Protein AF-A0A450SKB5-F1 (afdb_monomer_lite)

pLDDT: mean 79.02, std 10.87, range [47.91, 91.25]

InterPro domains:
  IPR008203 AF2212-like [PF01954] (4-38)
  IPR024069 AF2212-like domain superfamily [G3DSA:4.10.1150.10] (2-87)

Organism: NCBI:txid2126340

Foldseek 3Di:
DDDFDWDQDPNDTGTPDDDDDDPPDDDDDDDDPDPPPPVPPVVRVVCVVVVVDDDPDPPDDDPDDPVRVVVVVVVVVVVVVDDPVVVVVVVVPDD

Radius of gyration: 22.69 Å; chains: 1; bounding box: 41×34×60 Å

Structure (mmCIF, N/CA/C/O backbone):
data_AF-A0A450SKB5-F1
#
_entry.id   AF-A0A450SKB5-F1
#
loop_
_atom_site.group_PDB
_atom_site.id
_atom_site.type_symbol
_atom_site.label_atom_id
_atom_site.label_alt_id
_atom_site.label_comp_id
_atom_site.label_asym_id
_atom_site.label_entity_id
_atom_site.label_seq_id
_atom_site.pdbx_PDB_ins_code
_atom_site.Cartn_x
_atom_site.Cartn_y
_atom_site.Cartn_z
_atom_site.occupancy
_atom_site.B_iso_or_equiv
_atom_site.auth_seq_id
_atom_site.auth_comp_id
_atom_site.auth_asym_id
_atom_site.auth_atom_id
_atom_site.pdbx_PDB_model_num
ATOM 1 N N . MET A 1 1 ? -11.208 -12.607 10.724 1.00 52.59 1 MET A N 1
ATOM 2 C CA . MET A 1 1 ? -10.805 -11.588 11.718 1.00 52.59 1 MET A CA 1
ATOM 3 C C . MET A 1 1 ? -11.395 -10.266 11.260 1.00 52.59 1 MET A C 1
ATOM 5 O O . MET A 1 1 ? -11.160 -9.934 10.106 1.00 52.59 1 MET A O 1
ATOM 9 N N . PRO A 1 2 ? -12.206 -9.575 12.071 1.00 66.81 2 PRO A N 1
ATOM 10 C CA . PRO A 1 2 ? -12.792 -8.298 11.672 1.00 66.81 2 PRO A CA 1
ATOM 11 C C . PRO A 1 2 ? -11.699 -7.223 11.558 1.00 66.81 2 PRO A C 1
ATOM 13 O O . PRO A 1 2 ? -10.851 -7.108 12.443 1.00 66.81 2 PRO A O 1
ATOM 16 N N . SER A 1 3 ? -11.705 -6.465 10.464 1.00 74.88 3 SER A N 1
ATOM 17 C CA . SER A 1 3 ? -10.856 -5.289 10.237 1.00 74.88 3 SER A CA 1
ATOM 18 C C . SER A 1 3 ? -11.751 -4.063 10.116 1.00 74.88 3 SER A C 1
ATOM 20 O O . SER A 1 3 ? -12.744 -4.118 9.397 1.00 74.88 3 SER A O 1
ATOM 22 N N . ILE A 1 4 ? -11.394 -2.973 10.791 1.00 83.75 4 ILE A N 1
ATOM 23 C CA . ILE A 1 4 ? -12.102 -1.692 10.687 1.00 83.75 4 ILE A CA 1
ATOM 24 C C . ILE A 1 4 ? -11.274 -0.707 9.867 1.00 83.75 4 ILE A C 1
ATOM 26 O O . ILE A 1 4 ? -10.042 -0.737 9.916 1.00 83.75 4 ILE A O 1
ATOM 30 N N . ALA A 1 5 ? -11.948 0.188 9.153 1.00 86.00 5 ALA A N 1
ATOM 31 C CA . ALA A 1 5 ? -11.297 1.320 8.515 1.00 86.00 5 ALA A CA 1
ATOM 32 C C . ALA A 1 5 ? -11.045 2.433 9.546 1.00 86.00 5 ALA A C 1
ATOM 34 O O . ALA A 1 5 ? -11.892 2.717 10.396 1.00 86.00 5 ALA A O 1
ATOM 35 N N . ALA A 1 6 ? -9.874 3.062 9.477 1.00 88.12 6 ALA A N 1
ATOM 36 C CA . ALA A 1 6 ? -9.493 4.160 10.356 1.00 88.12 6 ALA A CA 1
ATOM 37 C C . ALA A 1 6 ? -8.604 5.163 9.615 1.00 88.12 6 ALA A C 1
ATOM 39 O O . ALA A 1 6 ? -7.799 4.780 8.768 1.00 88.12 6 ALA A O 1
ATOM 40 N N . IL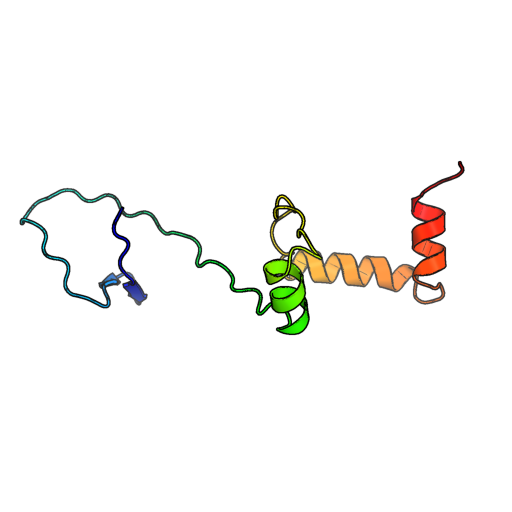E A 1 7 ? -8.730 6.440 9.969 1.00 89.38 7 ILE A N 1
ATOM 41 C CA . ILE A 1 7 ? -7.897 7.534 9.466 1.00 89.38 7 ILE A CA 1
ATOM 42 C C . ILE A 1 7 ? -6.862 7.877 10.535 1.00 89.38 7 ILE A C 1
ATOM 44 O O . ILE A 1 7 ? -7.204 8.044 11.704 1.00 89.38 7 ILE A O 1
ATOM 48 N N . TYR A 1 8 ? -5.596 7.997 10.143 1.00 89.19 8 TYR A N 1
ATOM 49 C CA . TYR A 1 8 ? -4.545 8.513 11.015 1.00 89.19 8 TYR A CA 1
ATOM 50 C C . TYR A 1 8 ? -4.260 9.972 10.668 1.00 89.19 8 TYR A C 1
ATOM 52 O O . TYR A 1 8 ? -3.788 10.268 9.572 1.00 89.19 8 TYR A O 1
ATOM 60 N N . GLU A 1 9 ? -4.537 10.877 11.601 1.00 88.56 9 GLU A N 1
ATOM 61 C CA . GLU A 1 9 ? -4.376 12.313 11.388 1.00 88.56 9 GLU A CA 1
ATOM 62 C C . GLU A 1 9 ? -3.849 12.983 12.658 1.00 88.56 9 GLU A C 1
ATOM 64 O O . GLU A 1 9 ? -4.318 12.692 13.759 1.00 88.56 9 GLU A O 1
ATOM 69 N N . HIS A 1 10 ? -2.864 13.875 12.518 1.00 91.25 10 HIS A N 1
ATOM 70 C CA . HIS A 1 10 ? -2.284 14.635 13.635 1.00 91.25 10 HIS A CA 1
ATOM 71 C C . HIS A 1 10 ? -1.827 13.776 14.835 1.00 91.25 10 HIS A C 1
ATOM 73 O O . HIS A 1 10 ? -1.917 14.202 15.982 1.00 91.25 10 HIS A O 1
ATOM 79 N N . GLY A 1 11 ? -1.349 12.551 14.595 1.00 88.38 11 GLY A N 1
ATOM 80 C CA . GLY A 1 11 ? -0.916 11.651 15.671 1.00 88.38 11 GLY A CA 1
ATOM 81 C C . GLY A 1 11 ? -2.031 10.815 16.307 1.00 88.38 11 GLY A C 1
ATOM 82 O O . GLY A 1 11 ? -1.765 10.068 17.246 1.00 88.38 11 GLY A O 1
ATOM 83 N N . VAL A 1 12 ? -3.269 10.915 15.812 1.00 89.88 12 VAL A N 1
ATOM 84 C CA . VAL A 1 12 ? -4.442 10.235 16.375 1.00 89.88 12 VAL A CA 1
ATOM 85 C C . VAL A 1 12 ? -5.041 9.274 15.349 1.00 89.88 12 VAL A C 1
ATOM 87 O O . VAL A 1 12 ? -5.350 9.665 14.224 1.00 89.88 12 VAL A O 1
ATOM 90 N N . LEU A 1 13 ? -5.243 8.012 15.746 1.00 88.56 13 LEU A N 1
ATOM 91 C CA . LEU A 1 13 ? -5.955 7.013 14.946 1.00 88.56 13 LEU A CA 1
ATOM 92 C C . LEU A 1 13 ? -7.463 7.102 15.227 1.00 88.56 13 LEU A C 1
ATOM 94 O O . LEU A 1 13 ? -7.900 6.861 16.350 1.00 88.56 13 LEU A O 1
ATOM 98 N N . ARG A 1 14 ? -8.251 7.437 14.205 1.00 89.00 14 ARG A N 1
ATOM 99 C CA . ARG A 1 14 ? -9.703 7.636 14.273 1.00 89.00 14 ARG A CA 1
ATOM 100 C C . ARG A 1 14 ? -10.423 6.546 13.474 1.00 89.00 14 ARG A C 1
ATOM 102 O O . ARG A 1 14 ? -10.392 6.595 12.244 1.00 89.00 14 ARG A O 1
ATOM 109 N N . PRO A 1 15 ? -11.058 5.562 14.129 1.00 89.06 15 PRO A N 1
ATOM 110 C CA . PRO A 1 15 ? -11.952 4.621 13.461 1.00 89.06 15 PRO A CA 1
ATOM 111 C C . PRO A 1 15 ? -13.079 5.351 12.722 1.00 89.06 15 PRO A C 1
ATOM 113 O O . PRO A 1 15 ? -13.625 6.317 13.251 1.00 89.06 15 PR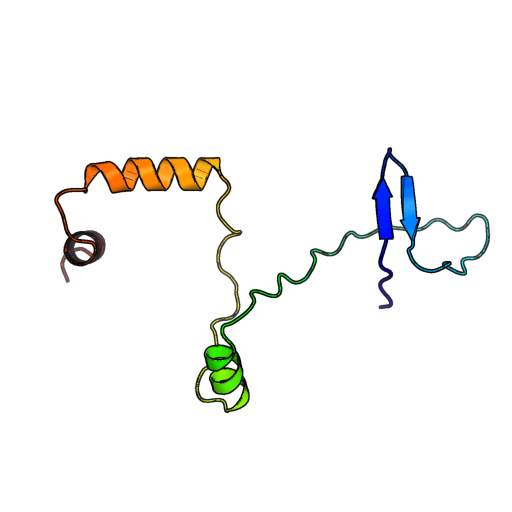O A O 1
ATOM 116 N N . LEU A 1 16 ? -13.439 4.884 11.524 1.00 89.38 16 LEU A N 1
ATOM 117 C CA . LEU A 1 16 ? -14.619 5.389 10.809 1.00 89.38 16 LEU A CA 1
ATOM 118 C C . LEU A 1 16 ? -15.923 4.947 11.484 1.00 89.38 16 LEU A C 1
ATOM 120 O O . LEU A 1 16 ? -16.926 5.652 11.423 1.00 89.38 16 LEU A O 1
ATOM 124 N N . GLU A 1 17 ? -15.889 3.796 12.153 1.00 86.31 17 GLU A N 1
ATOM 125 C CA . GLU A 1 17 ? -17.011 3.216 12.883 1.00 86.31 17 GLU A CA 1
ATOM 126 C C . GLU A 1 17 ? -16.652 3.068 14.370 1.00 86.31 17 GLU A C 1
ATOM 128 O O . GLU A 1 17 ? -15.513 2.700 14.689 1.00 86.31 17 GLU A O 1
ATOM 133 N N . PRO A 1 18 ? -17.590 3.330 15.302 1.00 82.56 18 PRO A N 1
ATOM 134 C CA . PRO A 1 18 ? -17.355 3.143 16.728 1.00 82.56 18 PRO A CA 1
ATOM 135 C C . PRO A 1 18 ? -16.980 1.697 17.051 1.00 82.56 18 PRO A C 1
ATOM 137 O O . PRO A 1 18 ? -17.723 0.761 16.760 1.00 82.56 18 PRO A O 1
ATOM 140 N N . LEU A 1 19 ? -15.836 1.515 17.704 1.00 81.50 19 LEU A N 1
ATOM 141 C CA . LEU A 1 19 ? -15.377 0.198 18.117 1.00 81.50 19 LEU A CA 1
ATOM 142 C C . LEU A 1 19 ? -15.839 -0.088 19.549 1.00 81.50 19 LEU A C 1
ATOM 144 O O . LEU A 1 19 ? -15.396 0.560 20.496 1.00 81.50 19 LEU A O 1
ATOM 148 N N . THR A 1 20 ? -16.713 -1.077 19.722 1.00 83.25 20 THR A N 1
ATOM 149 C CA . THR A 1 20 ? -17.167 -1.506 21.050 1.00 83.25 20 THR A CA 1
ATOM 150 C C . THR A 1 20 ? -16.105 -2.397 21.696 1.00 83.25 20 THR A C 1
ATOM 152 O O . THR A 1 20 ? -16.062 -3.605 21.465 1.00 83.25 20 THR A O 1
ATOM 155 N N . LEU A 1 21 ? -15.221 -1.801 22.497 1.00 83.44 21 LEU A N 1
ATOM 156 C CA . LEU A 1 21 ? -14.244 -2.522 23.314 1.00 83.44 21 LEU A CA 1
ATOM 157 C C . LEU A 1 21 ? -14.484 -2.262 24.802 1.00 83.44 21 LEU A C 1
ATOM 159 O O . LEU A 1 21 ? -14.893 -1.163 25.169 1.00 83.44 21 LEU A O 1
ATOM 163 N N . PRO A 1 22 ? -14.193 -3.243 25.671 1.00 85.44 22 PRO A N 1
ATOM 164 C CA . PRO A 1 22 ? -14.212 -3.019 27.108 1.00 85.44 22 PRO A CA 1
ATOM 165 C C . PRO A 1 22 ? -13.107 -2.037 27.517 1.00 85.44 22 PRO A C 1
ATOM 167 O O . PRO A 1 22 ? -12.001 -2.058 26.965 1.00 85.44 22 PRO A O 1
ATOM 170 N N . GLU A 1 23 ? -13.406 -1.206 28.515 1.00 85.81 23 GLU A N 1
ATOM 171 C CA . GLU A 1 23 ? -12.456 -0.234 29.053 1.00 85.81 23 GLU A CA 1
ATOM 172 C C . GLU A 1 23 ? -11.177 -0.907 29.580 1.00 85.81 23 GLU A C 1
ATOM 174 O O . GLU A 1 23 ? -11.185 -2.057 30.026 1.00 85.81 23 GLU A O 1
ATOM 179 N N . ASN A 1 24 ? -10.056 -0.179 29.526 1.00 87.69 24 ASN A N 1
ATOM 180 C CA . ASN A 1 24 ? -8.733 -0.611 30.004 1.00 87.69 24 ASN A CA 1
ATOM 181 C C . ASN A 1 24 ? -8.157 -1.874 29.338 1.00 87.69 24 ASN A C 1
ATOM 183 O O . ASN A 1 24 ? -7.226 -2.496 29.860 1.00 87.69 24 ASN A O 1
ATOM 187 N N . ARG A 1 25 ? -8.658 -2.262 28.161 1.00 84.56 25 ARG A N 1
ATOM 188 C CA . ARG A 1 25 ? -8.109 -3.401 27.425 1.00 84.56 25 ARG A CA 1
ATOM 189 C C . ARG A 1 25 ? -6.904 -2.994 26.581 1.00 84.56 25 ARG A C 1
ATOM 191 O O . ARG A 1 25 ? -6.970 -2.071 25.775 1.00 84.56 25 ARG A O 1
ATOM 198 N N . LYS A 1 26 ? -5.803 -3.736 26.722 1.00 85.81 26 LYS A N 1
ATOM 199 C CA . LYS A 1 26 ? -4.657 -3.627 25.811 1.00 85.81 26 LYS A CA 1
ATOM 200 C C . LYS A 1 26 ? -5.065 -4.139 24.429 1.00 85.81 26 LYS A C 1
ATOM 202 O O . LYS A 1 26 ? -5.575 -5.253 24.313 1.00 85.81 26 LYS A O 1
ATOM 207 N N . VAL A 1 27 ? -4.816 -3.336 23.400 1.00 83.31 27 VAL A N 1
ATOM 208 C CA . VAL A 1 27 ? -5.080 -3.678 21.998 1.00 83.31 27 VAL A CA 1
ATOM 209 C C . VAL A 1 27 ? -3.784 -3.669 21.197 1.00 83.31 27 VAL A C 1
ATOM 211 O O . VAL A 1 27 ? -2.892 -2.863 21.451 1.00 83.31 27 VAL A O 1
ATOM 214 N N . THR A 1 28 ? -3.683 -4.565 20.219 1.00 84.69 28 THR A N 1
ATOM 215 C CA . THR A 1 28 ? -2.589 -4.587 19.242 1.00 84.69 28 THR A CA 1
ATOM 216 C C . THR A 1 28 ? -3.142 -4.141 17.901 1.00 84.69 28 THR A C 1
ATOM 218 O O . THR A 1 28 ? -4.085 -4.739 17.387 1.00 84.69 28 THR A O 1
ATOM 221 N N . ILE A 1 29 ? -2.559 -3.088 17.333 1.00 84.06 29 ILE A N 1
ATOM 222 C CA . ILE A 1 29 ? -2.968 -2.547 16.038 1.00 84.06 29 ILE A CA 1
ATOM 223 C C . ILE A 1 29 ? -2.065 -3.154 14.969 1.00 84.06 29 ILE A C 1
ATOM 225 O O . ILE A 1 29 ? -0.841 -3.110 15.082 1.00 84.06 29 ILE A O 1
ATOM 229 N N . ARG A 1 30 ? -2.671 -3.708 13.919 1.00 83.94 30 ARG A N 1
ATOM 230 C CA . ARG A 1 30 ? -1.962 -4.155 12.722 1.00 83.94 30 ARG A CA 1
ATOM 231 C C . ARG A 1 30 ? -2.484 -3.365 11.535 1.00 83.94 30 ARG A C 1
ATOM 233 O O . ARG A 1 30 ? -3.656 -3.477 11.193 1.00 83.94 30 ARG A O 1
ATOM 240 N N . ILE A 1 31 ? -1.608 -2.586 10.912 1.00 84.00 31 ILE A N 1
ATOM 241 C CA . ILE A 1 31 ? -1.923 -1.891 9.666 1.00 84.00 31 ILE A CA 1
ATOM 242 C C . ILE A 1 31 ? -1.849 -2.931 8.551 1.00 84.00 31 ILE A C 1
ATOM 244 O O . ILE A 1 31 ? -0.813 -3.572 8.358 1.00 84.00 31 ILE A O 1
ATOM 248 N N . LEU A 1 32 ? -2.970 -3.145 7.868 1.00 80.56 32 LEU A N 1
ATOM 249 C CA . LEU A 1 32 ? -3.021 -3.998 6.691 1.00 80.56 32 LEU A CA 1
ATOM 250 C C . LEU A 1 32 ? -2.757 -3.125 5.460 1.00 80.56 32 LEU A C 1
ATOM 252 O O . LEU A 1 32 ? -3.321 -2.032 5.383 1.00 80.56 32 LEU A O 1
ATOM 256 N N . PRO A 1 33 ? -1.908 -3.562 4.515 1.00 74.31 33 PRO A N 1
ATOM 257 C CA . PRO A 1 33 ? -1.815 -2.890 3.231 1.00 74.31 33 PRO A CA 1
ATOM 258 C C . PRO A 1 33 ? -3.190 -2.941 2.568 1.00 74.31 33 PRO A C 1
ATOM 260 O O . PRO A 1 33 ? -3.821 -4.001 2.527 1.00 74.31 33 PRO A O 1
ATOM 263 N N . GLU A 1 34 ? -3.654 -1.795 2.076 1.00 69.25 34 GLU A N 1
ATOM 264 C CA . GLU A 1 34 ? -4.832 -1.761 1.223 1.00 69.25 34 GLU A CA 1
ATOM 265 C C . GLU A 1 34 ? -4.546 -2.677 0.027 1.00 69.25 34 GLU A C 1
ATOM 267 O O . GLU A 1 34 ? -3.457 -2.573 -0.559 1.00 69.25 34 GLU A O 1
ATOM 272 N N . PRO A 1 35 ? -5.438 -3.631 -0.306 1.00 59.12 35 PRO A N 1
ATOM 273 C CA . PRO A 1 35 ? -5.296 -4.345 -1.554 1.00 59.12 35 PRO A CA 1
ATOM 274 C C . PRO A 1 35 ? -5.310 -3.267 -2.623 1.00 59.12 35 PRO A C 1
ATOM 276 O O . PRO A 1 35 ? -6.311 -2.577 -2.805 1.00 59.12 35 PRO A O 1
ATOM 279 N N . VAL A 1 36 ? -4.164 -3.082 -3.276 1.00 51.41 36 VAL A N 1
ATOM 280 C CA . VAL A 1 36 ? -4.097 -2.305 -4.499 1.00 51.41 36 VAL A CA 1
ATOM 281 C C . VAL A 1 36 ? -5.041 -3.054 -5.418 1.00 51.41 36 VAL A C 1
ATOM 283 O O . VAL A 1 36 ? -4.691 -4.106 -5.954 1.00 51.41 36 VAL A O 1
ATOM 286 N N . ALA A 1 37 ? -6.276 -2.570 -5.518 1.00 47.91 37 ALA A N 1
ATOM 287 C CA . ALA A 1 37 ? -7.061 -2.773 -6.704 1.00 47.91 37 ALA A CA 1
ATOM 288 C C . ALA A 1 37 ? -6.232 -2.070 -7.772 1.00 47.91 37 ALA A C 1
ATOM 290 O O . ALA A 1 37 ? -6.419 -0.887 -8.059 1.00 47.91 37 ALA A O 1
ATOM 291 N N . ASP A 1 38 ? -5.233 -2.788 -8.297 1.00 49.62 38 ASP A N 1
ATOM 292 C CA . ASP A 1 38 ? -4.879 -2.600 -9.682 1.00 49.62 38 ASP A CA 1
ATOM 293 C C . ASP A 1 38 ? -6.240 -2.645 -10.350 1.00 49.62 38 ASP A C 1
ATOM 295 O O . ASP A 1 38 ? -6.991 -3.611 -10.201 1.00 49.62 38 ASP A O 1
ATOM 299 N N . LYS A 1 39 ? -6.646 -1.499 -10.891 1.00 50.09 39 LYS A N 1
ATOM 300 C CA . LYS A 1 39 ? -7.776 -1.447 -11.796 1.00 50.09 39 LYS A CA 1
ATOM 301 C C . LYS A 1 39 ? -7.322 -2.287 -12.974 1.00 50.09 39 LYS A C 1
ATOM 303 O O . LYS A 1 39 ? -6.764 -1.752 -13.929 1.00 50.09 39 LYS A O 1
ATOM 308 N N . ASP A 1 40 ? -7.435 -3.598 -12.822 1.00 56.03 40 ASP A N 1
ATOM 309 C CA . ASP A 1 40 ? -7.226 -4.530 -13.892 1.00 56.03 40 ASP A CA 1
ATOM 310 C C . ASP A 1 40 ? -8.209 -4.087 -14.964 1.00 56.03 40 ASP A C 1
ATOM 312 O O . ASP A 1 40 ? -9.366 -3.748 -14.691 1.00 56.03 40 ASP A O 1
ATOM 316 N N . ASP A 1 41 ? -7.692 -3.960 -16.180 1.00 64.50 41 ASP A N 1
ATOM 317 C CA . ASP A 1 41 ? -8.515 -3.642 -17.331 1.00 64.50 41 ASP A CA 1
ATOM 318 C C . ASP A 1 41 ? -9.741 -4.579 -17.296 1.00 64.50 41 ASP A C 1
ATOM 320 O O . ASP A 1 41 ? -9.564 -5.789 -17.112 1.00 64.50 41 ASP A O 1
ATOM 324 N N . PRO A 1 42 ? -10.981 -4.080 -17.427 1.00 73.69 42 PRO A N 1
ATOM 325 C CA . PRO A 1 42 ? -12.175 -4.925 -17.376 1.00 73.69 42 PRO A CA 1
ATOM 326 C C . PRO A 1 42 ? -12.117 -6.099 -18.372 1.00 73.69 42 PRO A C 1
ATOM 328 O O . PRO A 1 42 ? -12.750 -7.137 -18.150 1.00 73.69 42 PRO A O 1
ATOM 331 N N . ALA A 1 43 ? -11.328 -5.979 -19.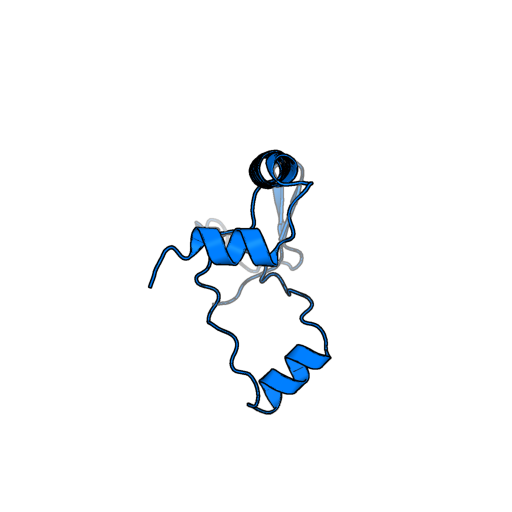446 1.00 76.56 43 ALA A N 1
ATOM 332 C CA . ALA A 1 43 ? -11.018 -7.086 -20.342 1.00 76.56 43 ALA A CA 1
ATOM 333 C C . ALA A 1 43 ? -10.198 -8.196 -19.656 1.00 76.56 43 ALA A C 1
ATOM 335 O O . ALA A 1 43 ? -10.535 -9.373 -19.796 1.00 76.56 43 ALA A O 1
ATOM 336 N N . ILE A 1 44 ? -9.168 -7.840 -18.879 1.00 76.81 44 ILE A N 1
ATOM 337 C CA . ILE A 1 44 ? -8.346 -8.777 -18.096 1.00 76.81 44 ILE A CA 1
ATOM 338 C C . ILE A 1 44 ? -9.234 -9.511 -17.088 1.00 76.81 44 ILE A C 1
ATOM 340 O O . ILE A 1 44 ? -9.224 -10.740 -17.058 1.00 76.81 44 ILE A O 1
ATOM 344 N N . GLU A 1 45 ? -10.064 -8.797 -16.320 1.00 79.50 45 GLU A N 1
ATOM 345 C CA . GLU A 1 45 ? -10.956 -9.423 -15.330 1.00 79.50 45 GLU A CA 1
ATOM 346 C C . GLU A 1 45 ? -11.916 -10.437 -15.968 1.00 79.50 45 GLU A C 1
ATOM 348 O O . GLU A 1 45 ? -12.160 -11.515 -15.420 1.00 79.50 45 GLU A O 1
ATOM 353 N N . SER A 1 46 ? -12.452 -10.116 -17.148 1.00 82.81 46 SER A N 1
ATOM 354 C CA . SER A 1 46 ? -13.336 -11.018 -17.889 1.00 82.81 46 SER A CA 1
ATOM 355 C C . SER A 1 46 ? -12.618 -12.301 -18.332 1.00 82.81 46 SER A C 1
ATOM 357 O O . SER A 1 46 ? -13.170 -13.403 -18.232 1.00 82.81 46 SER A O 1
ATOM 359 N N . LEU A 1 47 ? -11.361 -12.184 -18.766 1.00 86.12 47 LEU A N 1
ATOM 360 C CA . LEU A 1 47 ? -10.522 -13.324 -19.149 1.00 86.12 47 LEU A CA 1
ATOM 361 C C . LEU A 1 47 ? -10.134 -14.189 -17.942 1.00 86.12 47 LEU A C 1
ATOM 363 O O . LEU A 1 47 ? -10.103 -15.415 -18.048 1.00 86.12 47 LEU A O 1
ATOM 367 N N . VAL A 1 48 ? -9.905 -13.572 -16.782 1.00 85.56 48 VAL A N 1
ATOM 368 C CA . VAL A 1 48 ? -9.645 -14.296 -15.530 1.00 85.56 48 VAL A CA 1
ATOM 369 C C . VAL A 1 48 ? -10.892 -15.044 -15.062 1.00 85.56 48 VAL A C 1
ATOM 371 O O . VAL A 1 48 ? -10.828 -16.236 -14.768 1.00 85.56 48 VAL A O 1
ATOM 374 N N . ARG A 1 49 ? -12.056 -14.383 -15.060 1.00 85.06 49 ARG A N 1
ATOM 375 C CA . ARG A 1 49 ? -13.334 -14.988 -14.650 1.00 85.06 49 ARG A CA 1
ATOM 376 C C . ARG A 1 49 ? -13.764 -16.143 -15.555 1.00 85.06 49 ARG A C 1
ATOM 378 O O . ARG A 1 49 ? -14.383 -17.087 -15.076 1.00 85.06 49 ARG A O 1
ATOM 385 N N . SER A 1 50 ? -13.450 -16.072 -16.846 1.00 89.50 50 SER A N 1
ATOM 386 C CA . SER A 1 50 ? -13.713 -17.159 -17.799 1.00 89.50 50 SER A CA 1
ATOM 387 C C . SER A 1 50 ? -12.696 -18.304 -17.724 1.00 89.50 50 SER A C 1
ATOM 389 O O . SER A 1 50 ? -12.872 -19.310 -18.405 1.00 89.50 50 SER A O 1
ATOM 391 N N . GLY A 1 51 ? -11.644 -18.178 -16.906 1.00 85.69 51 GLY A N 1
ATOM 392 C CA . GLY A 1 51 ? -10.595 -19.189 -16.764 1.00 85.69 51 GLY A CA 1
ATOM 393 C C . GLY A 1 51 ? -9.626 -19.261 -17.948 1.00 85.69 51 GLY A C 1
ATOM 394 O O . GLY A 1 51 ? -8.759 -20.130 -17.966 1.00 85.69 51 GLY A O 1
ATOM 395 N N . VAL A 1 52 ? -9.745 -18.350 -18.921 1.00 90.94 52 VAL A N 1
ATOM 396 C CA . VAL A 1 52 ? -8.848 -18.256 -20.085 1.00 90.94 52 VAL A CA 1
ATOM 397 C C . VAL A 1 52 ? -7.458 -17.784 -19.662 1.00 90.94 52 VAL A C 1
ATOM 399 O O . VAL A 1 52 ? -6.452 -18.221 -20.217 1.00 90.94 52 VAL A O 1
ATOM 402 N N . LEU A 1 53 ? -7.396 -16.900 -18.666 1.00 84.12 53 LEU A N 1
ATOM 403 C CA . LEU A 1 53 ? -6.155 -16.343 -18.151 1.00 84.12 53 LEU A CA 1
ATOM 404 C C . LEU A 1 53 ? -6.045 -16.631 -16.654 1.00 84.12 53 LEU A C 1
ATOM 406 O O . LEU A 1 53 ? -6.903 -16.241 -15.872 1.00 84.12 53 LEU A O 1
ATOM 410 N N . THR A 1 54 ? -4.969 -17.293 -16.236 1.00 83.50 54 THR A N 1
ATOM 411 C CA . THR A 1 54 ? -4.604 -17.386 -14.817 1.00 83.50 54 THR A CA 1
ATOM 412 C C . THR A 1 54 ? -3.423 -16.450 -14.592 1.00 83.50 54 THR A C 1
ATOM 414 O O . THR A 1 54 ? -2.321 -16.768 -15.045 1.00 83.50 54 THR A O 1
ATOM 417 N N . PRO A 1 55 ? -3.619 -15.286 -13.947 1.00 71.44 55 PRO A N 1
ATOM 418 C CA . PRO A 1 55 ? -2.521 -14.369 -13.716 1.00 71.44 55 PRO A CA 1
ATOM 419 C C . PRO A 1 55 ? -1.497 -15.040 -12.794 1.00 71.44 55 PRO A C 1
ATOM 421 O O . PRO A 1 55 ? -1.884 -15.752 -11.856 1.00 71.44 55 PRO A O 1
ATOM 424 N N . PRO A 1 56 ? -0.191 -14.828 -13.021 1.00 71.25 56 PRO A N 1
ATOM 425 C CA . PRO A 1 56 ? 0.810 -15.286 -12.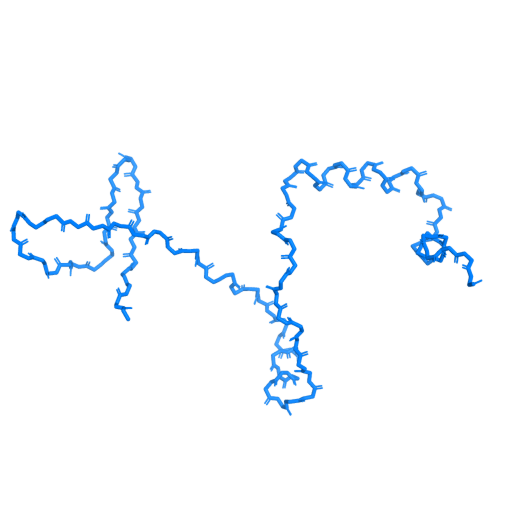074 1.00 71.25 56 PRO A CA 1
ATOM 426 C C . PRO A 1 56 ? 0.510 -14.656 -10.712 1.00 71.25 56 PRO A C 1
ATOM 428 O O . PRO A 1 56 ? 0.198 -13.466 -10.618 1.00 71.25 56 PRO A O 1
ATOM 431 N N . ARG A 1 57 ? 0.600 -15.447 -9.635 1.00 66.75 57 ARG A N 1
ATOM 432 C CA . ARG A 1 57 ? 0.523 -14.893 -8.277 1.00 66.75 57 ARG A CA 1
ATOM 433 C C . ARG A 1 57 ? 1.561 -13.778 -8.190 1.00 66.75 57 ARG A C 1
ATOM 435 O O . ARG A 1 57 ? 2.722 -14.025 -8.506 1.00 66.75 57 ARG A O 1
ATOM 442 N N . ARG A 1 58 ? 1.156 -12.566 -7.787 1.00 60.50 58 ARG A N 1
ATOM 443 C CA . ARG A 1 58 ? 2.087 -11.450 -7.555 1.00 60.50 58 ARG A CA 1
ATOM 444 C C . ARG A 1 58 ? 3.050 -11.828 -6.431 1.00 60.50 58 ARG A C 1
ATOM 446 O O . ARG A 1 58 ? 2.811 -11.552 -5.264 1.00 60.50 58 ARG A O 1
ATOM 453 N N . THR A 1 59 ? 4.139 -12.480 -6.806 1.00 56.09 59 THR A N 1
ATOM 454 C CA . THR A 1 59 ? 5.346 -12.687 -6.003 1.00 56.09 59 THR A CA 1
ATOM 455 C C . THR A 1 59 ? 6.471 -11.765 -6.473 1.00 56.09 59 THR A C 1
ATOM 457 O O . THR A 1 59 ? 7.611 -11.915 -6.047 1.00 56.09 59 THR A O 1
ATOM 460 N N . GLY A 1 60 ? 6.162 -10.831 -7.380 1.00 59.22 60 GLY A N 1
ATOM 461 C CA . GLY A 1 60 ? 7.113 -9.853 -7.891 1.00 59.22 60 GLY A CA 1
ATOM 462 C C . GLY A 1 60 ? 7.511 -8.823 -6.829 1.00 59.22 60 GLY A C 1
ATOM 463 O O . GLY A 1 60 ? 6.757 -8.598 -5.877 1.00 59.22 60 GLY A O 1
ATOM 464 N N . PRO A 1 61 ? 8.690 -8.197 -6.982 1.00 58.38 61 PRO A N 1
ATOM 465 C CA . PRO A 1 61 ? 9.158 -7.168 -6.065 1.00 58.38 61 PRO A CA 1
ATOM 466 C C . PRO A 1 61 ? 8.150 -6.018 -5.963 1.00 58.38 61 PRO A C 1
ATOM 468 O O . PRO A 1 61 ? 7.375 -5.753 -6.886 1.00 58.38 61 PRO A O 1
ATOM 471 N N . LEU A 1 62 ? 8.168 -5.342 -4.812 1.00 62.88 62 LEU A N 1
ATOM 472 C CA . LEU A 1 62 ? 7.360 -4.152 -4.553 1.00 62.88 62 LEU A CA 1
ATOM 473 C C . LEU A 1 62 ? 7.493 -3.134 -5.702 1.00 62.88 62 LEU A C 1
ATOM 475 O O . LEU A 1 62 ? 8.559 -3.044 -6.318 1.00 62.88 62 LEU A O 1
ATOM 479 N N . PRO A 1 63 ? 6.440 -2.344 -5.979 1.00 72.81 63 PRO A N 1
ATOM 480 C CA . PRO A 1 63 ? 6.498 -1.313 -7.006 1.00 72.81 63 PRO A CA 1
ATOM 481 C C . PRO A 1 63 ? 7.685 -0.371 -6.768 1.00 72.81 63 PRO A C 1
ATOM 483 O O . PRO A 1 63 ? 7.924 0.080 -5.646 1.00 72.81 63 PRO A O 1
ATOM 486 N N . TYR A 1 64 ? 8.423 -0.070 -7.838 1.00 78.25 64 TYR A N 1
ATOM 487 C CA . TYR A 1 64 ? 9.630 0.749 -7.771 1.00 78.25 64 TYR A CA 1
ATOM 488 C C . TYR A 1 64 ? 9.365 2.126 -7.144 1.00 78.25 64 TYR A C 1
ATOM 490 O O . TYR A 1 64 ? 8.457 2.870 -7.548 1.00 78.25 64 TYR A O 1
ATOM 498 N N . SER A 1 65 ? 10.229 2.513 -6.203 1.00 86.06 65 SER A N 1
ATOM 499 C CA . SER A 1 65 ? 10.255 3.864 -5.651 1.00 86.06 65 SER A CA 1
ATOM 500 C C . SER A 1 65 ? 10.517 4.898 -6.755 1.00 86.06 65 SER A C 1
ATOM 502 O O . SER A 1 65 ? 10.998 4.585 -7.846 1.00 86.06 65 SER A O 1
ATOM 504 N N . LYS A 1 66 ? 10.207 6.172 -6.493 1.00 83.31 66 LYS A N 1
ATOM 505 C CA . LYS A 1 66 ? 10.459 7.252 -7.465 1.00 83.31 66 LYS A CA 1
ATOM 506 C C . LYS A 1 66 ? 11.944 7.349 -7.849 1.00 83.31 66 LYS A C 1
ATOM 508 O O . LYS A 1 66 ? 12.243 7.630 -9.006 1.00 83.31 66 LYS A O 1
ATOM 513 N N . ALA A 1 67 ? 12.845 7.100 -6.897 1.00 88.88 67 ALA A N 1
ATOM 514 C CA . ALA A 1 67 ? 14.286 7.093 -7.132 1.00 88.88 67 ALA A CA 1
ATOM 515 C C . ALA A 1 67 ? 14.695 5.930 -8.047 1.00 88.88 67 ALA A C 1
ATOM 517 O O . ALA A 1 67 ? 15.352 6.158 -9.055 1.00 88.88 67 ALA A O 1
ATOM 518 N N . GLN A 1 68 ? 14.200 4.719 -7.772 1.00 87.44 68 GLN A N 1
ATOM 519 C CA . GLN A 1 68 ? 14.469 3.543 -8.608 1.00 87.44 68 GLN A CA 1
ATOM 520 C C . GLN A 1 68 ? 13.921 3.708 -10.032 1.00 87.44 68 GLN A C 1
ATOM 522 O O . GLN A 1 68 ? 14.571 3.336 -11.003 1.00 87.44 68 GLN A O 1
ATOM 527 N N . ARG A 1 69 ? 12.741 4.325 -10.181 1.00 88.75 69 ARG A N 1
ATOM 528 C CA . ARG A 1 69 ? 12.190 4.653 -11.506 1.00 88.75 69 ARG A CA 1
ATOM 529 C C . ARG A 1 69 ? 13.048 5.661 -12.266 1.00 88.75 69 ARG A C 1
ATOM 531 O O . ARG A 1 69 ? 13.149 5.557 -13.484 1.00 88.75 69 ARG A O 1
ATOM 538 N N . ARG A 1 70 ? 13.640 6.638 -11.570 1.00 89.50 70 ARG A N 1
ATOM 539 C CA . ARG A 1 70 ? 14.551 7.615 -12.181 1.00 89.50 70 ARG A CA 1
ATOM 540 C C . ARG A 1 70 ? 15.831 6.939 -12.657 1.00 89.50 70 ARG A C 1
ATOM 542 O O . ARG A 1 70 ? 16.184 7.098 -13.813 1.00 89.50 70 ARG A O 1
ATOM 549 N N . GLU A 1 71 ? 16.448 6.142 -11.795 1.00 89.19 71 GLU A N 1
ATOM 550 C CA . GLU A 1 71 ? 17.665 5.394 -12.112 1.00 89.19 71 GLU A CA 1
ATOM 551 C C . GLU A 1 71 ? 17.470 4.468 -13.320 1.00 89.19 71 GLU A C 1
ATOM 553 O O . GLU A 1 71 ? 18.288 4.465 -14.238 1.00 89.19 71 GLU A O 1
ATOM 558 N N . LEU A 1 72 ? 16.342 3.750 -13.375 1.00 86.06 72 LEU A N 1
ATOM 559 C CA . LEU A 1 72 ? 16.001 2.905 -14.518 1.00 86.06 72 LEU A CA 1
ATOM 560 C C . LEU A 1 72 ? 15.822 3.721 -15.807 1.00 86.06 72 LEU A C 1
ATOM 562 O O . LEU A 1 72 ? 16.305 3.318 -16.862 1.00 86.06 72 LEU A O 1
ATOM 566 N N . ALA A 1 73 ? 15.149 4.872 -15.732 1.00 87.62 73 ALA A N 1
ATOM 567 C CA . ALA A 1 73 ? 14.979 5.752 -16.885 1.00 87.62 73 ALA A CA 1
ATOM 568 C C . ALA A 1 73 ? 16.328 6.286 -17.396 1.00 87.62 73 ALA A C 1
ATOM 570 O O . ALA A 1 73 ? 16.563 6.293 -18.603 1.00 87.62 73 ALA A O 1
ATOM 571 N N . ASP A 1 74 ? 17.227 6.670 -16.489 1.00 88.75 74 ASP A N 1
ATOM 572 C CA . ASP A 1 74 ? 18.565 7.150 -16.835 1.00 88.75 74 ASP A CA 1
ATOM 573 C C . ASP A 1 74 ? 19.427 6.029 -17.442 1.00 88.75 74 ASP A C 1
ATOM 575 O O . ASP A 1 74 ? 20.207 6.276 -18.362 1.00 88.75 74 ASP A O 1
ATOM 579 N N . ALA A 1 75 ? 19.272 4.786 -16.974 1.00 83.06 75 ALA A N 1
ATOM 580 C CA . ALA A 1 75 ? 19.927 3.621 -17.563 1.00 83.06 75 ALA A CA 1
ATOM 581 C C . ALA A 1 75 ? 19.418 3.338 -18.985 1.00 83.06 75 ALA A C 1
ATOM 583 O O . ALA A 1 75 ? 20.224 3.150 -19.896 1.00 83.06 75 ALA A O 1
ATOM 584 N N . LEU A 1 76 ? 18.099 3.372 -19.196 1.00 82.88 76 LEU A N 1
ATOM 585 C CA . LEU A 1 76 ? 17.481 3.158 -20.509 1.00 82.88 76 LEU A CA 1
ATOM 586 C C . LEU A 1 76 ? 17.823 4.273 -21.505 1.00 82.88 76 LEU A C 1
ATOM 588 O O . LEU A 1 76 ? 18.022 3.998 -22.686 1.00 82.88 76 LEU A O 1
ATOM 592 N N . ALA A 1 77 ? 17.964 5.516 -21.039 1.00 83.19 77 ALA A N 1
ATOM 593 C CA . ALA A 1 77 ? 18.361 6.642 -21.883 1.00 83.19 77 ALA A CA 1
ATOM 594 C C . ALA A 1 77 ? 19.728 6.430 -22.563 1.00 83.19 77 ALA A C 1
ATOM 596 O O . ALA A 1 77 ? 19.95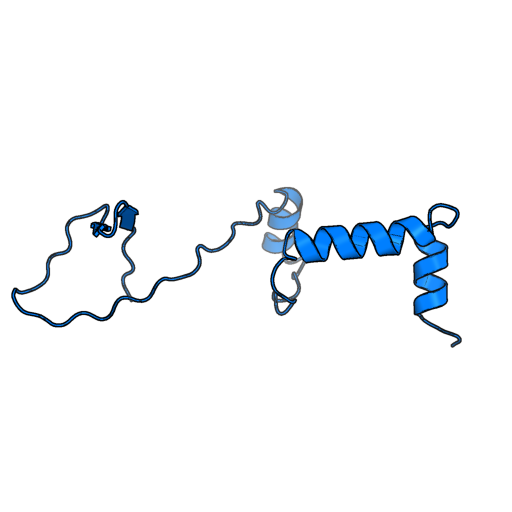7 6.947 -23.655 1.00 83.19 77 ALA A O 1
ATOM 597 N N . ARG A 1 78 ? 20.624 5.628 -21.969 1.00 80.00 78 ARG A N 1
ATOM 598 C CA . ARG A 1 78 ? 21.933 5.288 -22.562 1.00 80.00 78 ARG A CA 1
ATOM 599 C C . ARG A 1 78 ? 21.815 4.457 -23.839 1.00 80.00 78 ARG A C 1
ATOM 601 O O . ARG A 1 78 ? 22.748 4.442 -24.634 1.00 80.00 78 ARG A O 1
ATOM 608 N N . TYR A 1 79 ? 20.673 3.807 -24.039 1.00 78.19 79 TYR A N 1
ATOM 609 C CA . TYR A 1 79 ? 20.368 2.969 -25.193 1.00 78.19 79 TYR A CA 1
ATOM 610 C C . TYR A 1 79 ? 19.303 3.600 -26.102 1.00 78.19 79 TYR A C 1
ATOM 612 O O . TYR A 1 79 ? 18.672 2.902 -26.888 1.00 78.19 79 TYR A O 1
ATOM 620 N N . ALA A 1 80 ? 19.088 4.920 -26.016 1.00 73.12 80 ALA A N 1
ATOM 621 C CA . ALA A 1 80 ? 18.014 5.628 -26.725 1.00 73.12 80 ALA A CA 1
ATOM 622 C C . ALA A 1 80 ? 18.054 5.507 -28.263 1.00 73.12 80 ALA A C 1
ATOM 624 O O . ALA A 1 80 ? 17.072 5.821 -28.931 1.00 73.12 80 ALA A O 1
ATOM 625 N N . ASN A 1 81 ? 19.177 5.065 -28.832 1.00 81.69 81 ASN A N 1
ATOM 626 C CA . ASN A 1 81 ? 19.352 4.810 -30.262 1.00 81.69 81 ASN A CA 1
ATOM 627 C C . ASN A 1 81 ? 19.070 3.355 -30.677 1.00 81.69 81 ASN A C 1
ATOM 629 O O . ASN A 1 81 ? 19.242 3.028 -31.849 1.00 81.69 81 ASN A O 1
ATOM 633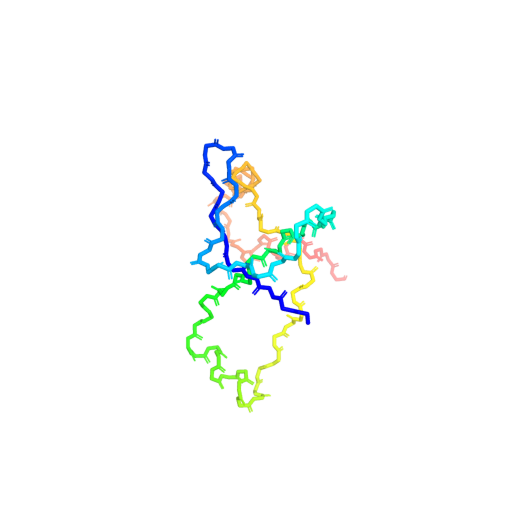 N N . ARG A 1 82 ? 18.672 2.490 -29.740 1.00 81.44 82 ARG A N 1
ATOM 634 C CA . ARG A 1 82 ? 18.354 1.078 -29.974 1.00 81.44 82 ARG A CA 1
ATOM 635 C C . ARG A 1 82 ? 16.891 0.804 -29.680 1.00 81.44 82 ARG A C 1
ATOM 637 O O . ARG A 1 82 ? 16.252 1.468 -28.862 1.00 81.44 82 ARG A O 1
ATOM 644 N N . THR A 1 83 ? 16.354 -0.207 -30.340 1.00 84.88 83 THR A N 1
ATOM 645 C CA . THR A 1 83 ? 15.000 -0.677 -30.063 1.00 84.88 83 THR A CA 1
ATOM 646 C C . THR A 1 83 ? 14.968 -1.514 -28.783 1.00 84.88 83 THR A C 1
ATOM 648 O O . THR A 1 83 ? 15.945 -2.164 -28.405 1.00 84.88 83 THR A O 1
ATOM 651 N N . LEU A 1 84 ? 13.806 -1.545 -28.123 1.00 80.56 84 LEU A N 1
ATOM 652 C CA . LEU A 1 84 ? 13.571 -2.429 -26.974 1.00 80.56 84 LEU A CA 1
ATOM 653 C C . LEU A 1 84 ? 13.829 -3.900 -27.324 1.00 80.56 84 LEU A C 1
ATOM 655 O O . LEU A 1 84 ? 14.356 -4.644 -26.503 1.00 80.56 84 LEU A O 1
ATOM 659 N N . SER A 1 85 ? 13.492 -4.305 -28.548 1.00 83.00 85 SER A N 1
ATOM 660 C CA . SER A 1 85 ? 13.708 -5.666 -29.033 1.00 83.00 85 SER A CA 1
ATOM 661 C C . SER A 1 85 ? 15.190 -6.038 -29.081 1.00 83.00 85 SER A C 1
ATOM 663 O O . SER A 1 85 ? 15.544 -7.107 -28.598 1.00 83.00 85 SER A O 1
ATOM 665 N N . GLU A 1 86 ? 16.055 -5.163 -29.600 1.00 83.31 86 GLU A N 1
ATOM 666 C CA . GLU A 1 86 ? 17.506 -5.402 -29.651 1.00 83.31 86 GLU A CA 1
ATOM 667 C C . GLU A 1 86 ? 18.105 -5.536 -28.249 1.00 83.31 86 GLU A C 1
ATOM 669 O O . GLU A 1 86 ? 18.836 -6.487 -27.987 1.00 83.31 86 GLU A O 1
ATOM 674 N N . MET A 1 87 ? 17.723 -4.648 -27.325 1.00 82.44 87 MET A N 1
ATOM 675 C CA . MET A 1 87 ? 18.195 -4.708 -25.937 1.00 82.44 87 MET A CA 1
ATOM 676 C C . MET A 1 87 ? 17.798 -6.015 -25.239 1.00 82.44 87 MET A C 1
ATOM 678 O O . MET A 1 87 ? 18.610 -6.618 -24.546 1.00 82.44 87 MET A O 1
ATOM 682 N N . VAL A 1 88 ? 16.559 -6.480 -25.435 1.00 82.44 88 VAL A N 1
ATOM 683 C CA . VAL A 1 88 ? 16.071 -7.734 -24.835 1.00 82.44 88 VAL A CA 1
ATOM 684 C C . VAL A 1 88 ? 16.761 -8.958 -25.438 1.00 82.44 88 VAL A C 1
ATOM 686 O O . VAL A 1 88 ? 16.947 -9.955 -24.746 1.00 82.44 88 VAL A O 1
ATOM 689 N N . ILE A 1 89 ? 17.117 -8.917 -26.723 1.00 83.44 89 ILE A N 1
ATOM 690 C CA . ILE A 1 89 ? 17.836 -10.012 -27.383 1.00 83.44 89 ILE A CA 1
ATOM 691 C C . ILE A 1 89 ? 19.278 -10.095 -26.867 1.00 83.44 89 ILE A C 1
ATOM 693 O O . ILE A 1 89 ? 19.741 -11.194 -26.578 1.00 83.44 89 ILE A O 1
ATOM 697 N N . GLU A 1 90 ? 19.965 -8.961 -26.703 1.00 81.81 90 GLU A N 1
ATOM 698 C CA . GLU A 1 90 ? 21.324 -8.918 -26.142 1.00 81.81 90 GLU A CA 1
ATOM 699 C C . GLU A 1 90 ? 21.366 -9.399 -24.682 1.00 81.81 90 GLU A C 1
ATOM 701 O O . GLU A 1 90 ? 22.230 -10.202 -24.330 1.00 81.81 90 GLU A O 1
ATOM 706 N N . ASP A 1 91 ? 20.413 -8.967 -23.848 1.00 80.38 91 ASP A N 1
ATOM 707 C CA . ASP A 1 91 ? 20.325 -9.348 -22.426 1.00 80.38 91 ASP A CA 1
ATOM 708 C C . ASP A 1 91 ? 20.125 -10.860 -22.221 1.00 80.38 91 ASP A C 1
ATOM 710 O O . ASP A 1 91 ? 20.597 -11.441 -21.245 1.00 80.38 91 ASP A O 1
ATOM 714 N N . ARG A 1 92 ? 19.473 -11.530 -23.178 1.00 81.31 92 ARG A N 1
ATOM 715 C CA . ARG A 1 92 ? 19.258 -12.985 -23.139 1.00 81.31 92 ARG A CA 1
ATOM 716 C C . ARG A 1 92 ? 20.531 -13.802 -23.383 1.00 81.31 92 ARG A C 1
ATOM 718 O O . ARG A 1 92 ? 20.533 -14.984 -23.049 1.00 81.31 92 ARG A O 1
ATOM 725 N N . GLY A 1 93 ? 21.593 -13.190 -23.915 1.00 71.81 93 GLY A N 1
ATOM 726 C CA . GLY A 1 93 ? 22.858 -13.857 -24.225 1.00 71.81 93 GLY A CA 1
ATOM 727 C C . GLY A 1 93 ? 22.791 -14.820 -25.425 1.00 71.81 93 GLY A C 1
ATOM 728 O O . GLY A 1 93 ? 21.728 -15.015 -26.021 1.00 71.81 93 GLY A O 1
ATOM 729 N N . PRO A 1 94 ? 23.937 -15.400 -25.837 1.00 75.00 94 PRO A N 1
ATOM 730 C CA . PRO A 1 94 ? 23.966 -16.439 -26.861 1.00 75.00 94 PRO A CA 1
ATOM 731 C C . PRO A 1 94 ? 23.322 -17.730 -26.335 1.00 75.00 94 PRO A C 1
ATOM 733 O O . PRO A 1 94 ? 23.469 -18.062 -25.159 1.00 75.00 94 PRO A O 1
ATOM 736 N N . TRP A 1 95 ? 22.615 -18.430 -27.225 1.00 66.31 95 TRP A N 1
ATOM 737 C CA . TRP A 1 95 ? 22.028 -19.750 -26.969 1.00 66.31 95 TRP A CA 1
ATOM 738 C C . TRP A 1 95 ? 23.083 -20.800 -26.617 1.00 66.31 95 TRP A C 1
ATOM 740 O O . TRP A 1 95 ? 24.155 -20.792 -27.268 1.00 66.31 95 TRP A O 1
#

Sequence (95 aa):
MPSIAAIYEHGVLRPLEPLTLPENRKVTIRILPEPVADKDDPAIESLVRSGVLTPPRRTGPLPYSKAQRRELADALARYANRTLSEMVIEDRGPW

Secondary structure (DSSP, 8-state):
-----EEEETTEEEESS-----TT------PPPP-------HHHHHHHHTTS--PPP--SPPPPPHHHHHHHHHHHHTTTTS-HHHHHHHHT---